Protein AF-W1XS22-F1 (afdb_monomer_lite)

Radius of gyration: 13.63 Å; chains: 1; bounding box: 35×25×33 Å

Sequence (104 aa):
TPSIWPSKGVITSPFGSRVDPVTGAIGAFHEGVDIADDYGTPIVATAAGIVTFAGYTDGGYGNLVEIDHGNGFVTRYGHNSAVLVTVGMSVKQGQTIALMGSTG

InterPro domains:
  IPR011055 Duplicated hybrid motif [G3DSA:2.70.70.10] (1-104)
  IPR011055 Duplicated hybrid motif [SSF51261] (3-104)
  IPR016047 M23ase, beta-sheet core domain [PF01551] (29-104)
  IPR050570 Bacterial cell wall metabolism enzyme [PTHR21666] (4-104)

pLDDT: mean 94.31, std 6.82, range [72.25, 98.88]

Organism: NCBI:txid408170

Structure (mmCIF, N/CA/C/O backbone):
data_AF-W1XS22-F1
#
_entry.id   AF-W1XS22-F1
#
loop_
_atom_site.group_PDB
_atom_site.id
_atom_site.type_symbol
_atom_site.label_atom_id
_atom_site.label_alt_id
_atom_site.label_comp_id
_atom_site.label_asym_id
_atom_site.label_entity_id
_atom_site.label_seq_id
_atom_site.pdbx_PDB_ins_code
_atom_site.Cartn_x
_atom_site.Cartn_y
_atom_site.Cartn_z
_atom_site.occupancy
_atom_site.B_iso_or_equiv
_atom_site.auth_seq_id
_atom_site.auth_comp_id
_atom_site.auth_asym_id
_atom_site.auth_atom_id
_atom_site.pdbx_PDB_model_num
ATOM 1 N N . THR A 1 1 ? -0.235 -2.530 15.804 1.00 90.06 1 THR A N 1
ATOM 2 C CA . THR A 1 1 ? 1.059 -2.725 15.120 1.00 90.06 1 THR A CA 1
ATOM 3 C C . THR A 1 1 ? 0.877 -3.650 13.935 1.00 90.06 1 THR A C 1
ATOM 5 O O . THR A 1 1 ? 0.172 -4.640 14.112 1.00 90.06 1 THR A O 1
ATOM 8 N N . PRO A 1 2 ? 1.439 -3.333 12.753 1.00 95.81 2 PRO A N 1
ATOM 9 C CA . PRO A 1 2 ? 1.402 -4.192 11.560 1.00 95.81 2 PRO A CA 1
ATOM 10 C C . PRO A 1 2 ? 1.924 -5.606 11.835 1.00 95.81 2 PRO A C 1
ATOM 12 O O . PRO A 1 2 ? 3.006 -5.745 12.399 1.00 95.81 2 PRO A O 1
ATOM 15 N N . SER A 1 3 ? 1.165 -6.647 11.474 1.00 95.50 3 SER A N 1
ATOM 16 C CA . SER A 1 3 ? 1.559 -8.036 11.789 1.00 95.50 3 SER A CA 1
ATOM 17 C C . SER A 1 3 ? 1.067 -9.120 10.824 1.00 95.50 3 SER A C 1
ATOM 19 O O . SER A 1 3 ? 1.387 -10.290 11.024 1.00 95.50 3 SER A O 1
ATOM 21 N N . ILE A 1 4 ? 0.298 -8.766 9.792 1.00 97.62 4 ILE A N 1
ATOM 22 C CA . ILE A 1 4 ? -0.164 -9.705 8.758 1.00 97.62 4 ILE A CA 1
ATOM 23 C C . ILE A 1 4 ? 0.383 -9.299 7.391 1.00 97.62 4 ILE A C 1
ATOM 25 O O . ILE A 1 4 ? 0.757 -8.144 7.196 1.00 97.62 4 ILE A O 1
ATOM 29 N N . TRP A 1 5 ? 0.378 -10.230 6.438 1.00 97.38 5 TRP A N 1
ATOM 30 C CA . TRP A 1 5 ? 0.616 -9.904 5.034 1.00 97.38 5 TRP A CA 1
ATOM 31 C C . TRP A 1 5 ? -0.580 -9.139 4.441 1.00 97.38 5 TRP A C 1
ATOM 33 O O . TRP A 1 5 ? -1.723 -9.468 4.768 1.00 97.38 5 TRP A O 1
ATOM 43 N N . PRO A 1 6 ? -0.343 -8.139 3.571 1.00 97.12 6 PRO A N 1
ATOM 44 C CA . PRO A 1 6 ? -1.413 -7.335 2.980 1.00 97.12 6 PRO A CA 1
ATOM 45 C C . PRO A 1 6 ? -2.113 -8.016 1.804 1.00 97.12 6 PRO A C 1
ATOM 47 O O . PRO A 1 6 ? -3.197 -7.602 1.414 1.00 97.12 6 PRO A O 1
ATOM 50 N N . SER A 1 7 ? -1.499 -9.048 1.233 1.00 96.56 7 SER A N 1
ATOM 51 C CA . SER A 1 7 ? -2.061 -9.869 0.168 1.00 96.56 7 SER A CA 1
ATOM 52 C C . SER A 1 7 ? -1.434 -11.260 0.227 1.00 96.56 7 SER A C 1
ATOM 54 O O . SER A 1 7 ? -0.401 -11.466 0.871 1.00 96.56 7 SER A O 1
ATOM 56 N N . LYS A 1 8 ? -2.055 -12.217 -0.459 1.00 92.94 8 LYS A N 1
ATOM 57 C CA . LYS A 1 8 ? -1.356 -13.422 -0.915 1.00 92.94 8 LYS A CA 1
ATOM 58 C C . LYS A 1 8 ? -0.557 -13.071 -2.179 1.00 92.94 8 LYS A C 1
ATOM 60 O O . LYS A 1 8 ? -0.771 -12.010 -2.761 1.00 92.94 8 LYS A O 1
ATOM 65 N N . GLY A 1 9 ? 0.410 -13.912 -2.531 1.00 93.19 9 GLY A N 1
ATOM 66 C CA . GLY A 1 9 ? 1.214 -13.723 -3.734 1.00 93.19 9 GLY A CA 1
ATOM 67 C C . GLY A 1 9 ? 2.654 -14.196 -3.585 1.00 93.19 9 GLY A C 1
ATOM 68 O O . GLY A 1 9 ? 3.046 -14.772 -2.565 1.00 93.19 9 GLY A O 1
ATOM 69 N N . VAL A 1 10 ? 3.440 -13.941 -4.626 1.00 95.69 10 VAL A N 1
ATOM 70 C CA . VAL A 1 10 ? 4.867 -14.266 -4.707 1.00 95.69 10 VAL A CA 1
ATOM 71 C C . VAL A 1 10 ? 5.680 -13.003 -4.460 1.00 95.69 10 VAL A C 1
ATOM 73 O O . VAL A 1 10 ? 5.418 -11.970 -5.069 1.00 95.69 10 VAL A O 1
ATOM 76 N N . ILE A 1 11 ? 6.693 -13.082 -3.597 1.00 94.88 11 ILE A N 1
ATOM 77 C CA . ILE A 1 11 ? 7.652 -11.984 -3.439 1.00 94.88 11 ILE A CA 1
ATOM 78 C C . ILE A 1 11 ? 8.524 -11.927 -4.695 1.00 94.88 11 ILE A C 1
ATOM 80 O O . ILE A 1 11 ? 9.293 -12.854 -4.953 1.00 94.88 11 ILE A O 1
ATOM 84 N N . THR A 1 12 ? 8.409 -10.849 -5.467 1.00 92.12 12 THR A N 1
ATOM 85 C CA . THR A 1 12 ? 9.173 -10.635 -6.708 1.00 92.12 12 THR A CA 1
ATOM 86 C C . THR A 1 12 ? 10.378 -9.726 -6.500 1.00 92.12 12 THR A C 1
ATOM 88 O O . THR A 1 12 ? 11.396 -9.908 -7.165 1.00 92.12 12 THR A O 1
ATOM 91 N N . SER A 1 13 ? 10.305 -8.803 -5.538 1.00 89.12 13 SER A N 1
ATOM 92 C CA . SER A 1 13 ? 11.436 -7.976 -5.115 1.00 89.12 13 SER A CA 1
ATOM 93 C C . SER A 1 13 ? 11.455 -7.861 -3.588 1.00 89.12 13 SER A C 1
ATOM 95 O O . SER A 1 13 ? 10.546 -7.260 -3.011 1.00 89.12 13 SER A O 1
ATOM 97 N N . PRO A 1 14 ? 12.473 -8.404 -2.900 1.00 90.75 14 PRO A N 1
ATOM 98 C CA . PRO A 1 14 ? 12.611 -8.240 -1.458 1.00 90.75 14 PRO A CA 1
ATOM 99 C C . PRO A 1 14 ? 13.029 -6.807 -1.091 1.00 90.75 14 PRO A C 1
ATOM 101 O O . PRO A 1 14 ? 13.395 -6.001 -1.950 1.00 90.75 14 PRO A O 1
ATOM 104 N N . PHE A 1 15 ? 13.000 -6.515 0.207 1.00 92.12 15 PHE A N 1
ATOM 105 C CA . PHE A 1 15 ? 13.601 -5.315 0.783 1.00 92.12 15 PHE A CA 1
ATOM 106 C C . PHE A 1 15 ? 15.128 -5.378 0.692 1.00 92.12 15 PHE A C 1
ATOM 108 O O . PHE A 1 15 ? 15.724 -6.438 0.907 1.00 92.12 15 PHE A O 1
ATOM 115 N N . GLY A 1 16 ? 15.760 -4.229 0.456 1.00 90.19 16 GLY A N 1
ATOM 116 C CA . GLY A 1 16 ? 17.210 -4.078 0.503 1.00 90.19 16 GLY A CA 1
ATOM 117 C C . GLY A 1 16 ? 17.855 -3.768 -0.844 1.00 90.19 16 GLY A C 1
ATOM 118 O O . GLY A 1 16 ? 17.209 -3.306 -1.785 1.00 90.19 16 GLY A O 1
ATOM 119 N N . SER A 1 17 ? 19.169 -3.982 -0.919 1.00 86.50 17 SER A N 1
ATOM 120 C CA . SER A 1 17 ? 19.958 -3.650 -2.104 1.00 86.50 17 SER A CA 1
ATOM 121 C C . SER A 1 17 ? 19.530 -4.471 -3.315 1.00 86.50 17 SER A C 1
ATOM 123 O O . SER A 1 17 ? 19.475 -5.701 -3.262 1.00 86.50 17 SER A O 1
ATOM 125 N N . ARG A 1 18 ? 19.299 -3.786 -4.432 1.00 80.75 18 ARG A N 1
ATOM 126 C CA . ARG A 1 18 ? 18.988 -4.385 -5.727 1.00 80.75 18 ARG A CA 1
ATOM 127 C C . ARG A 1 18 ? 19.748 -3.692 -6.853 1.00 80.75 18 ARG A C 1
ATOM 129 O O . ARG A 1 18 ? 20.327 -2.617 -6.691 1.00 80.75 18 ARG A O 1
ATOM 136 N N . VAL A 1 19 ? 19.742 -4.338 -8.010 1.00 81.00 19 VAL A N 1
ATOM 137 C CA . VAL A 1 19 ? 20.021 -3.649 -9.268 1.00 81.00 19 VAL A CA 1
ATOM 138 C C . VAL A 1 19 ? 18.758 -2.881 -9.633 1.00 81.00 19 VAL A C 1
ATOM 140 O O . VAL A 1 19 ? 17.661 -3.437 -9.558 1.00 81.00 19 VAL A O 1
ATOM 143 N N . ASP A 1 20 ? 18.901 -1.602 -9.962 1.00 75.38 20 ASP A N 1
ATOM 144 C CA . ASP A 1 20 ? 17.782 -0.766 -10.371 1.00 75.38 20 ASP A CA 1
ATOM 145 C C . ASP A 1 20 ? 17.098 -1.387 -11.603 1.00 75.38 20 ASP A C 1
ATOM 147 O O . ASP A 1 20 ? 17.761 -1.581 -12.627 1.00 75.38 20 ASP A O 1
ATOM 151 N N . PRO A 1 21 ? 15.802 -1.728 -11.531 1.00 72.25 21 PRO A N 1
ATOM 152 C CA . PRO A 1 21 ? 15.133 -2.447 -12.610 1.00 72.25 21 PRO A CA 1
ATOM 153 C C . PRO A 1 21 ? 14.899 -1.581 -13.855 1.00 72.25 21 PRO A C 1
ATOM 155 O O . PRO A 1 21 ? 14.642 -2.126 -14.925 1.00 72.25 21 PRO A O 1
ATOM 158 N N . VAL A 1 22 ? 14.992 -0.251 -13.735 1.00 77.12 22 VAL A N 1
ATOM 159 C CA . VAL A 1 22 ? 14.745 0.696 -14.832 1.00 77.12 22 VAL A CA 1
ATOM 160 C C . VAL A 1 22 ? 16.056 1.090 -15.512 1.00 77.12 22 VAL A C 1
ATOM 162 O O . VAL A 1 22 ? 16.149 1.110 -16.736 1.00 77.12 22 VAL A O 1
ATOM 165 N N . THR A 1 23 ? 17.084 1.397 -14.725 1.00 81.88 23 THR A N 1
ATOM 166 C CA . THR A 1 23 ? 18.359 1.958 -15.199 1.00 81.88 23 THR A CA 1
ATOM 167 C C . THR A 1 23 ? 19.502 0.943 -15.229 1.00 81.88 23 THR A C 1
ATOM 169 O O . THR A 1 23 ? 20.534 1.207 -15.845 1.00 81.88 23 THR A O 1
ATOM 172 N N . GLY A 1 24 ? 19.356 -0.208 -14.564 1.00 80.75 24 GLY A N 1
ATOM 173 C CA . GLY A 1 24 ? 20.421 -1.201 -14.404 1.00 80.75 24 GLY A CA 1
ATOM 174 C C . GLY A 1 24 ? 21.518 -0.787 -13.415 1.00 80.75 24 GLY A C 1
ATOM 175 O O . GLY A 1 24 ? 22.543 -1.464 -13.317 1.00 80.75 24 GLY A O 1
ATOM 176 N N . ALA A 1 25 ? 21.336 0.318 -12.684 1.00 78.88 25 ALA A N 1
ATOM 177 C CA . ALA A 1 25 ? 22.312 0.808 -11.722 1.00 78.88 25 ALA A CA 1
ATOM 178 C C . ALA A 1 25 ? 22.502 -0.181 -10.561 1.00 78.88 25 ALA A C 1
ATOM 180 O O . ALA A 1 25 ? 21.550 -0.618 -9.912 1.00 78.88 25 ALA A O 1
ATOM 181 N N . ILE A 1 26 ? 23.756 -0.522 -10.272 1.00 75.69 26 ILE A N 1
ATOM 182 C CA . ILE A 1 26 ? 24.116 -1.359 -9.126 1.00 75.69 26 ILE A CA 1
ATOM 183 C C . ILE A 1 26 ? 24.123 -0.475 -7.876 1.00 75.69 26 ILE A C 1
ATOM 185 O O . ILE A 1 26 ? 24.792 0.556 -7.855 1.00 75.69 26 ILE A O 1
ATOM 189 N N . GLY A 1 27 ? 23.406 -0.892 -6.830 1.00 73.69 27 GLY A N 1
ATOM 190 C CA . GLY A 1 27 ? 23.363 -0.179 -5.549 1.00 73.69 27 GLY A CA 1
ATOM 191 C C . GLY A 1 27 ? 22.084 0.618 -5.294 1.00 73.69 27 GLY A C 1
ATOM 192 O O . GLY A 1 27 ? 22.044 1.378 -4.329 1.00 73.69 27 GLY A O 1
ATOM 193 N N . ALA A 1 28 ? 21.035 0.436 -6.103 1.00 80.69 28 ALA A N 1
ATOM 194 C CA . ALA A 1 28 ? 19.704 0.910 -5.739 1.00 80.69 28 ALA A CA 1
ATOM 195 C C . ALA A 1 28 ? 19.204 0.184 -4.482 1.00 80.69 28 ALA A C 1
ATOM 197 O O . ALA A 1 28 ? 19.528 -0.983 -4.248 1.00 80.69 28 ALA A O 1
ATOM 198 N N . PHE A 1 29 ? 18.401 0.865 -3.670 1.00 85.38 29 PHE A N 1
ATOM 199 C CA . PHE A 1 29 ? 17.868 0.309 -2.432 1.00 85.38 29 PHE A CA 1
ATOM 200 C C . PHE A 1 29 ? 16.345 0.276 -2.483 1.00 85.38 29 PHE A C 1
ATOM 202 O O . PHE A 1 29 ? 15.704 1.289 -2.756 1.00 85.38 29 PHE A O 1
ATOM 209 N N . HIS A 1 30 ? 15.769 -0.898 -2.243 1.00 89.12 30 HIS A N 1
ATOM 210 C CA . HIS A 1 30 ? 14.332 -1.083 -2.189 1.00 89.12 30 HIS A CA 1
ATOM 211 C C . HIS A 1 30 ? 13.835 -0.940 -0.752 1.00 89.12 30 HIS A C 1
ATOM 213 O O . HIS A 1 30 ? 14.105 -1.792 0.094 1.00 89.12 30 HIS A O 1
ATOM 219 N N . GLU A 1 31 ? 13.088 0.130 -0.489 1.00 90.81 31 GLU A N 1
ATOM 220 C CA . GLU A 1 31 ? 12.538 0.447 0.837 1.00 90.81 31 GLU A CA 1
ATOM 221 C C . GLU A 1 31 ? 11.245 -0.325 1.165 1.00 90.81 31 GLU A C 1
ATOM 223 O O . GLU A 1 31 ? 10.610 -0.075 2.188 1.00 90.81 31 GLU A O 1
ATOM 228 N N . GLY A 1 32 ? 10.856 -1.278 0.313 1.00 92.12 32 GLY A N 1
ATOM 229 C CA . GLY A 1 32 ? 9.633 -2.063 0.441 1.00 92.12 32 GLY A CA 1
ATOM 230 C C . GLY A 1 32 ? 9.813 -3.522 0.033 1.00 92.12 32 GLY A C 1
ATOM 231 O O . GLY A 1 32 ? 10.926 -4.026 -0.101 1.00 92.12 32 GLY A O 1
ATOM 232 N N . VAL A 1 33 ? 8.692 -4.215 -0.145 1.00 94.25 33 VAL A N 1
ATOM 233 C CA . VAL A 1 33 ? 8.633 -5.579 -0.679 1.00 94.25 33 VAL A CA 1
ATOM 234 C C . VAL A 1 33 ? 7.566 -5.598 -1.763 1.00 94.25 33 VAL A C 1
ATOM 236 O O . VAL A 1 33 ? 6.433 -5.199 -1.499 1.00 94.25 33 VAL A O 1
ATOM 239 N N . ASP A 1 34 ? 7.916 -6.112 -2.940 1.00 95.25 34 ASP A N 1
ATOM 240 C CA . ASP A 1 34 ? 6.971 -6.288 -4.040 1.00 95.25 34 ASP A CA 1
ATOM 241 C C . ASP A 1 34 ? 6.373 -7.691 -3.958 1.00 95.25 34 ASP A C 1
ATOM 243 O O . ASP A 1 34 ? 7.095 -8.695 -3.948 1.00 95.25 34 ASP A O 1
ATOM 247 N N . ILE A 1 35 ? 5.045 -7.747 -3.874 1.00 97.12 35 ILE A N 1
ATOM 248 C CA . ILE A 1 35 ? 4.253 -8.977 -3.826 1.00 97.12 35 ILE A CA 1
ATOM 249 C C . ILE A 1 35 ? 3.377 -8.993 -5.074 1.00 97.12 35 ILE A C 1
ATOM 251 O O . ILE A 1 35 ? 2.519 -8.127 -5.232 1.00 97.12 35 ILE A O 1
ATOM 255 N N . ALA A 1 36 ? 3.592 -9.972 -5.947 1.00 95.88 36 ALA A N 1
ATOM 256 C CA . ALA A 1 36 ? 2.824 -10.139 -7.171 1.00 95.88 36 ALA A CA 1
ATOM 257 C C . ALA A 1 36 ? 1.718 -11.185 -6.998 1.00 95.88 36 ALA A C 1
ATOM 259 O O . ALA A 1 36 ? 1.949 -12.277 -6.470 1.00 95.88 36 ALA A O 1
ATOM 260 N N . ASP A 1 37 ? 0.539 -10.837 -7.495 1.00 97.00 37 ASP A N 1
ATOM 261 C CA . ASP A 1 37 ? -0.637 -11.687 -7.664 1.00 97.00 37 ASP A CA 1
ATOM 262 C C . ASP A 1 37 ? -1.451 -11.138 -8.857 1.00 97.00 37 ASP A C 1
ATOM 264 O O . ASP A 1 37 ? -1.008 -10.213 -9.551 1.00 97.00 37 ASP A O 1
ATOM 268 N N . ASP A 1 38 ? -2.631 -11.692 -9.118 1.00 97.88 38 ASP A N 1
ATOM 269 C CA . ASP A 1 38 ? -3.488 -11.255 -10.220 1.00 97.88 38 ASP A CA 1
ATOM 270 C C . ASP A 1 38 ? -3.976 -9.798 -10.053 1.00 97.88 38 ASP A C 1
ATOM 272 O O . ASP A 1 38 ? -4.250 -9.316 -8.946 1.00 97.88 38 ASP A O 1
ATOM 276 N N . TYR A 1 39 ? -4.150 -9.089 -11.175 1.00 97.81 39 TYR A N 1
ATOM 277 C CA . TYR A 1 39 ? -4.732 -7.741 -11.194 1.00 97.81 39 TYR A CA 1
ATOM 278 C C . TYR A 1 39 ? -6.113 -7.733 -10.527 1.00 97.81 39 TYR A C 1
ATOM 280 O O . TYR A 1 39 ? -6.969 -8.567 -10.817 1.00 97.81 39 TYR A O 1
ATOM 288 N N . GLY A 1 40 ? -6.360 -6.750 -9.662 1.00 98.00 40 GLY A N 1
ATOM 289 C CA . GLY A 1 40 ? -7.608 -6.655 -8.909 1.00 98.00 40 GLY A CA 1
ATOM 290 C C . GLY A 1 40 ? -7.628 -7.469 -7.610 1.00 98.00 40 GLY A C 1
ATOM 291 O O . GLY A 1 40 ? -8.623 -7.401 -6.888 1.00 98.00 40 GLY A O 1
ATOM 292 N N . THR A 1 41 ? -6.558 -8.203 -7.276 1.00 98.44 41 THR A N 1
ATOM 293 C CA . THR A 1 41 ? -6.453 -8.929 -5.999 1.00 98.44 41 THR A CA 1
ATOM 294 C C . THR A 1 41 ? -6.658 -7.976 -4.811 1.00 98.44 41 THR A C 1
ATOM 296 O O . THR A 1 41 ? -6.047 -6.903 -4.783 1.00 98.44 41 THR A O 1
ATOM 299 N N . PRO A 1 42 ? -7.513 -8.316 -3.823 1.00 98.50 42 PRO A N 1
ATOM 300 C CA . PRO A 1 42 ? -7.743 -7.464 -2.659 1.00 98.50 42 PRO A CA 1
ATOM 301 C C . PRO A 1 42 ? -6.479 -7.248 -1.822 1.00 98.50 42 PRO A C 1
ATOM 303 O O . PRO A 1 42 ? -5.849 -8.209 -1.384 1.00 98.50 42 PRO A O 1
ATOM 306 N N . ILE A 1 43 ? -6.176 -5.983 -1.525 1.00 98.75 43 ILE A N 1
ATOM 307 C CA . ILE A 1 43 ? -5.111 -5.583 -0.601 1.00 98.75 43 ILE A CA 1
ATOM 308 C C . ILE A 1 43 ? -5.744 -5.141 0.714 1.00 98.75 43 ILE A C 1
ATOM 310 O O . ILE A 1 43 ? -6.660 -4.310 0.726 1.00 98.75 43 ILE A O 1
ATOM 314 N N . VAL A 1 44 ? -5.255 -5.690 1.826 1.00 98.81 44 VAL A N 1
ATOM 315 C CA . VAL A 1 44 ? -5.779 -5.441 3.172 1.00 98.81 44 VAL A CA 1
ATOM 316 C C . VAL A 1 44 ? -4.810 -4.663 4.058 1.00 98.81 44 VAL A C 1
ATOM 318 O O . VAL A 1 44 ? -3.591 -4.802 3.963 1.00 98.81 44 VAL A O 1
ATOM 321 N N . ALA A 1 45 ? -5.362 -3.882 4.988 1.00 98.75 45 ALA A N 1
ATOM 322 C CA . ALA A 1 45 ? -4.584 -3.185 6.003 1.00 98.75 45 ALA A CA 1
ATOM 323 C C . ALA A 1 45 ? -3.906 -4.179 6.960 1.00 98.75 45 ALA A C 1
ATOM 325 O O . ALA A 1 45 ? -4.549 -5.043 7.564 1.00 98.75 45 ALA A O 1
ATOM 326 N N . THR A 1 46 ? -2.601 -4.023 7.166 1.00 98.56 46 THR A N 1
ATOM 327 C CA . THR A 1 46 ? -1.798 -4.948 7.987 1.00 98.56 46 THR A CA 1
ATOM 328 C C . THR A 1 46 ? -1.983 -4.742 9.492 1.00 98.56 46 THR A C 1
ATOM 330 O O . THR A 1 46 ? -1.571 -5.580 10.298 1.00 98.56 46 THR A O 1
ATOM 333 N N . ALA A 1 47 ? -2.607 -3.632 9.886 1.00 98.62 47 ALA A N 1
ATOM 334 C CA . ALA A 1 47 ? -3.063 -3.319 11.235 1.00 98.62 47 ALA A CA 1
ATOM 335 C C . ALA A 1 47 ? -4.187 -2.276 11.198 1.00 98.62 47 ALA A C 1
ATOM 337 O O . ALA A 1 47 ? -4.418 -1.639 10.174 1.00 98.62 47 ALA A O 1
ATOM 338 N N . ALA A 1 48 ? -4.869 -2.084 12.330 1.00 98.56 48 ALA A N 1
ATOM 339 C CA . ALA A 1 48 ? -5.800 -0.971 12.486 1.00 98.56 48 ALA A CA 1
ATOM 340 C C . ALA A 1 48 ? -5.059 0.377 12.485 1.00 98.56 48 ALA A C 1
ATOM 342 O O . ALA A 1 48 ? -3.916 0.443 12.945 1.00 98.56 48 ALA A O 1
ATOM 343 N N . GLY A 1 49 ? -5.694 1.433 11.983 1.00 98.69 49 GLY A N 1
ATOM 344 C CA . GLY A 1 49 ? -5.082 2.759 11.874 1.00 98.69 49 GLY A CA 1
ATOM 345 C C . GLY A 1 49 ? -5.991 3.787 11.205 1.00 98.69 49 GLY A C 1
ATOM 346 O O . GLY A 1 49 ? -7.170 3.514 10.958 1.00 98.69 49 GLY A O 1
ATOM 347 N N . ILE A 1 50 ? -5.428 4.959 10.919 1.00 98.81 50 ILE A N 1
ATOM 348 C CA . ILE A 1 50 ? -6.080 6.061 10.207 1.00 98.81 50 ILE A CA 1
ATOM 349 C C . ILE A 1 50 ? -5.405 6.244 8.852 1.00 98.81 50 ILE A C 1
ATOM 351 O O . ILE A 1 50 ? -4.182 6.328 8.769 1.00 98.81 50 ILE A O 1
ATOM 355 N N . VAL A 1 51 ? -6.204 6.323 7.791 1.00 98.88 51 VAL A 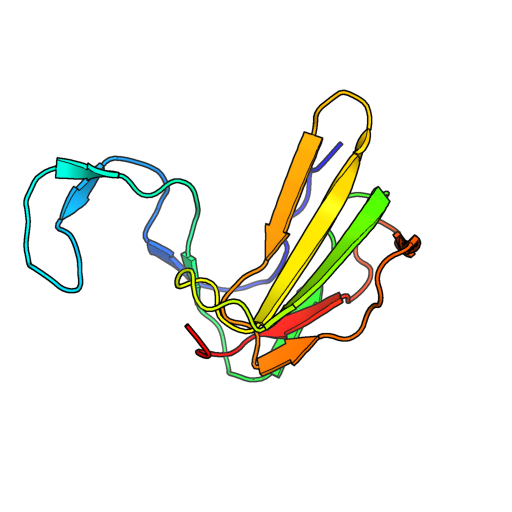N 1
ATOM 356 C CA . VAL A 1 51 ? -5.704 6.606 6.442 1.00 98.88 51 VAL A CA 1
ATOM 357 C C . VAL A 1 51 ? -5.187 8.044 6.385 1.00 98.88 51 VAL A C 1
ATOM 359 O O . VAL A 1 51 ? -5.959 8.990 6.561 1.00 98.88 51 VAL A O 1
ATOM 362 N N . THR A 1 52 ? -3.894 8.212 6.120 1.00 98.75 52 THR A N 1
ATOM 363 C CA . THR A 1 52 ? -3.223 9.517 5.983 1.00 98.75 52 THR A CA 1
ATOM 364 C C . THR A 1 52 ? -3.080 9.945 4.527 1.00 98.75 52 THR A C 1
ATOM 366 O O . THR A 1 52 ? -3.042 11.142 4.248 1.00 98.75 52 THR A O 1
ATOM 369 N N . PHE A 1 53 ? -3.091 8.993 3.588 1.00 98.69 53 PHE A N 1
ATOM 370 C CA . PHE A 1 53 ? -3.081 9.258 2.150 1.00 98.69 53 PHE A CA 1
ATOM 371 C C . PHE A 1 53 ? -3.928 8.232 1.385 1.00 98.69 53 PHE A C 1
ATOM 373 O O . PHE A 1 53 ? -3.914 7.046 1.710 1.00 98.69 53 PHE A O 1
ATOM 380 N N . ALA A 1 54 ? -4.650 8.687 0.359 1.00 98.62 54 ALA A N 1
ATOM 381 C CA . ALA A 1 54 ? -5.447 7.847 -0.533 1.00 98.62 54 ALA A CA 1
ATOM 382 C C . ALA A 1 54 ? -5.615 8.536 -1.898 1.00 98.62 54 ALA A C 1
ATOM 384 O O . ALA A 1 54 ? -6.413 9.467 -2.022 1.00 98.62 54 ALA A O 1
ATOM 385 N N . GLY A 1 55 ? -4.865 8.106 -2.915 1.00 98.19 55 GLY A N 1
ATOM 386 C CA . GLY A 1 55 ? -4.931 8.704 -4.255 1.00 98.19 55 GLY A CA 1
ATOM 387 C C . GLY A 1 55 ? -3.722 8.395 -5.136 1.00 98.19 55 GLY A C 1
ATOM 388 O O . GLY A 1 55 ? -2.872 7.593 -4.765 1.00 98.19 55 GLY A O 1
ATOM 389 N N . TYR A 1 56 ? -3.646 9.027 -6.308 1.00 97.88 56 TYR A N 1
ATOM 390 C CA . TYR A 1 56 ? -2.513 8.881 -7.228 1.00 97.88 56 TYR A CA 1
ATOM 391 C C . TYR A 1 56 ? -1.331 9.773 -6.819 1.00 97.88 56 TYR A C 1
ATOM 393 O O . TYR A 1 56 ? -1.527 10.889 -6.337 1.00 97.88 56 TYR A O 1
ATOM 401 N N . THR A 1 57 ? -0.107 9.289 -7.039 1.00 96.25 57 THR A N 1
ATOM 402 C CA . THR A 1 57 ? 1.144 10.023 -6.814 1.00 96.25 57 THR A CA 1
ATOM 403 C C . THR A 1 57 ? 2.070 9.914 -8.023 1.00 96.25 57 THR A C 1
ATOM 405 O O . THR A 1 57 ? 2.202 8.844 -8.615 1.00 96.25 57 THR A O 1
ATOM 408 N N . ASP A 1 58 ? 2.789 10.994 -8.327 1.00 90.44 58 ASP A N 1
ATOM 409 C CA . ASP A 1 58 ? 3.811 11.015 -9.387 1.00 90.44 58 ASP A CA 1
ATOM 410 C C . ASP A 1 58 ? 5.173 10.443 -8.934 1.00 90.44 58 ASP A C 1
ATOM 412 O O . ASP A 1 58 ? 6.114 10.356 -9.716 1.00 90.44 58 ASP A O 1
ATOM 416 N N . GLY A 1 59 ? 5.299 10.042 -7.663 1.00 84.00 59 GLY A N 1
ATOM 417 C CA . GLY A 1 59 ? 6.549 9.586 -7.037 1.00 84.00 59 GLY A CA 1
ATOM 418 C C . GLY A 1 59 ? 6.887 8.106 -7.249 1.00 84.00 59 GLY A C 1
ATOM 419 O O . GLY A 1 59 ? 7.582 7.531 -6.419 1.00 84.00 59 GLY A O 1
ATOM 420 N N . GLY A 1 60 ? 6.350 7.472 -8.294 1.00 88.31 60 GLY A N 1
ATOM 421 C CA . GLY A 1 60 ? 6.578 6.055 -8.615 1.00 88.31 60 GLY A CA 1
ATOM 422 C C . GLY A 1 60 ? 5.674 5.056 -7.884 1.00 88.31 60 GLY A C 1
ATOM 423 O O . GLY A 1 60 ? 5.637 3.896 -8.262 1.00 88.31 60 GLY A O 1
ATOM 424 N N . TYR A 1 61 ? 4.889 5.476 -6.885 1.00 95.00 61 TYR A N 1
ATOM 425 C CA . TYR A 1 61 ? 3.917 4.586 -6.231 1.00 95.00 61 TYR A CA 1
ATOM 426 C C . TYR A 1 61 ? 2.593 4.462 -6.998 1.00 95.00 61 TYR A C 1
ATOM 428 O O . TYR A 1 61 ? 1.793 3.586 -6.680 1.00 95.00 61 TYR A O 1
ATOM 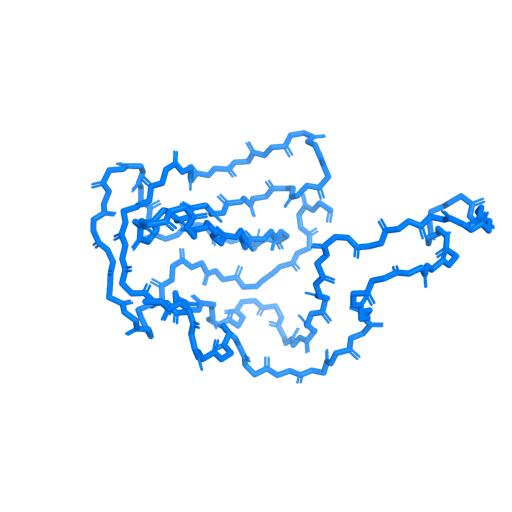436 N N . GLY A 1 62 ? 2.307 5.341 -7.963 1.00 97.12 62 GLY A N 1
ATOM 437 C CA . GLY A 1 62 ? 1.001 5.387 -8.622 1.00 97.12 62 GLY A CA 1
ATOM 438 C C . GLY A 1 62 ? -0.124 5.605 -7.606 1.00 97.12 62 GLY A C 1
ATOM 439 O O . GLY A 1 62 ? -0.002 6.460 -6.725 1.00 97.12 62 GLY A O 1
ATOM 440 N N . ASN A 1 63 ? -1.206 4.826 -7.692 1.00 98.38 63 ASN A N 1
ATOM 441 C CA . ASN A 1 63 ? -2.250 4.825 -6.671 1.00 98.38 63 ASN A CA 1
ATOM 442 C C . ASN A 1 63 ? -1.727 4.255 -5.349 1.00 98.38 63 ASN A C 1
ATOM 444 O O . ASN A 1 63 ? -1.420 3.065 -5.244 1.00 98.38 63 ASN A O 1
ATOM 448 N N . LEU A 1 64 ? -1.716 5.098 -4.326 1.00 98.56 64 LEU A N 1
ATOM 449 C CA . LEU A 1 64 ? -1.162 4.844 -3.008 1.00 98.56 64 LEU A CA 1
ATOM 450 C C . LEU A 1 64 ? -2.251 4.918 -1.932 1.00 98.56 64 LEU A C 1
ATOM 452 O O . LEU A 1 64 ? -3.094 5.821 -1.934 1.00 98.56 64 LEU A O 1
ATOM 456 N N . VAL A 1 65 ? -2.165 4.004 -0.967 1.00 98.81 65 VAL A N 1
ATOM 457 C CA . VAL A 1 65 ? -2.792 4.136 0.354 1.00 98.81 65 VAL A CA 1
ATOM 458 C C . VAL A 1 65 ? -1.694 4.196 1.411 1.00 98.81 65 VAL A C 1
ATOM 460 O O . VAL A 1 65 ? -0.804 3.348 1.420 1.00 98.81 65 VAL A O 1
ATOM 463 N N . GLU A 1 66 ? -1.764 5.175 2.311 1.00 98.69 66 GLU A N 1
ATOM 464 C CA . GLU A 1 66 ? -0.904 5.270 3.496 1.00 98.69 66 GLU A CA 1
ATOM 465 C C . GLU A 1 66 ? -1.763 5.221 4.763 1.00 98.69 66 GLU A C 1
ATOM 467 O O . GLU A 1 66 ? -2.815 5.866 4.832 1.00 98.69 66 GLU A O 1
ATOM 472 N N . ILE A 1 67 ? -1.330 4.438 5.754 1.00 98.88 67 ILE A N 1
ATOM 473 C CA . ILE A 1 67 ? -2.021 4.282 7.037 1.00 98.88 67 ILE A CA 1
ATOM 474 C C . ILE A 1 67 ? -1.044 4.545 8.182 1.00 98.88 67 ILE A C 1
ATOM 476 O O . ILE A 1 67 ? -0.020 3.869 8.296 1.00 98.88 67 ILE A O 1
ATOM 480 N N . ASP A 1 68 ? -1.414 5.467 9.069 1.00 98.75 68 ASP A N 1
ATOM 481 C CA . ASP A 1 68 ? -0.783 5.652 10.376 1.00 98.75 68 ASP A CA 1
ATOM 482 C C . ASP A 1 68 ? -1.445 4.728 11.410 1.00 98.75 68 ASP A C 1
ATOM 484 O O . ASP A 1 68 ? -2.662 4.747 11.621 1.00 98.75 68 ASP A O 1
ATOM 488 N N . HIS A 1 69 ? -0.634 3.893 12.056 1.00 98.44 69 HIS A N 1
ATOM 489 C CA . HIS A 1 69 ? -1.059 2.933 13.075 1.00 98.44 69 HIS A CA 1
ATOM 490 C C . HIS A 1 69 ? -0.782 3.409 14.510 1.00 98.44 69 HIS A C 1
ATOM 492 O O . HIS A 1 69 ? -0.997 2.649 15.461 1.00 98.44 69 HIS A O 1
ATOM 498 N N . GLY A 1 70 ? -0.282 4.636 14.673 1.00 97.00 70 GLY A N 1
ATOM 499 C CA . GLY A 1 70 ? 0.220 5.177 15.927 1.00 97.00 70 GLY A CA 1
ATOM 500 C C . GLY A 1 70 ? 1.614 4.654 16.286 1.00 97.00 70 GLY A C 1
ATOM 501 O O . GLY A 1 70 ? 2.156 3.735 15.667 1.00 97.00 70 GLY A O 1
ATOM 502 N N . ASN A 1 71 ? 2.209 5.244 17.328 1.00 94.00 71 ASN A N 1
ATOM 503 C CA . ASN A 1 71 ? 3.539 4.883 17.847 1.00 94.00 71 ASN A CA 1
ATOM 504 C C . ASN A 1 71 ? 4.659 4.902 16.784 1.00 94.00 71 ASN A C 1
ATOM 506 O O . ASN A 1 71 ? 5.623 4.147 16.888 1.00 94.00 71 ASN A O 1
ATOM 510 N N . GLY A 1 72 ? 4.523 5.750 15.760 1.00 95.94 72 GLY A N 1
ATOM 511 C CA . GLY A 1 72 ? 5.506 5.900 14.683 1.00 95.94 72 GLY A CA 1
ATOM 512 C C . GLY A 1 72 ? 5.456 4.824 13.593 1.00 95.94 72 GLY A C 1
ATOM 513 O O . GLY A 1 72 ? 6.336 4.807 12.738 1.00 95.94 72 GLY A O 1
ATOM 514 N N . PHE A 1 73 ? 4.458 3.932 13.592 1.00 97.62 73 PHE A N 1
ATOM 515 C CA . PHE A 1 73 ? 4.301 2.923 12.542 1.00 97.62 73 PHE A CA 1
ATOM 516 C C . PHE A 1 73 ? 3.414 3.431 11.408 1.00 97.62 73 PHE A C 1
ATOM 518 O O . PHE A 1 73 ? 2.224 3.667 11.607 1.00 97.62 73 PHE A O 1
ATOM 525 N N . VAL A 1 74 ? 3.978 3.483 10.203 1.00 98.19 74 VAL A N 1
ATOM 526 C CA . VAL A 1 74 ? 3.265 3.825 8.969 1.00 98.19 74 VAL A CA 1
ATOM 527 C C . VAL A 1 74 ? 3.431 2.695 7.962 1.00 98.19 74 VAL A C 1
ATOM 529 O O . VAL A 1 74 ? 4.510 2.113 7.847 1.00 98.19 74 VAL A O 1
ATOM 532 N N . THR A 1 75 ? 2.365 2.376 7.233 1.00 98.50 75 THR A N 1
ATOM 533 C CA . THR A 1 75 ? 2.413 1.441 6.102 1.00 98.50 75 THR A CA 1
ATOM 534 C C . THR A 1 75 ? 1.952 2.118 4.823 1.00 98.50 75 THR A C 1
ATOM 536 O O . THR A 1 75 ? 1.088 2.993 4.846 1.00 98.50 75 THR A O 1
ATOM 539 N N . ARG A 1 76 ? 2.555 1.712 3.703 1.00 98.25 76 ARG A N 1
ATOM 540 C CA . ARG A 1 76 ? 2.257 2.204 2.357 1.00 98.25 76 ARG A CA 1
ATOM 541 C C . ARG A 1 76 ? 1.944 1.032 1.443 1.00 98.25 76 ARG A C 1
ATOM 543 O O . ARG A 1 76 ? 2.658 0.032 1.459 1.00 98.25 76 ARG A O 1
ATOM 550 N N . TYR A 1 77 ? 0.904 1.186 0.636 1.00 98.38 77 TYR A N 1
ATOM 551 C CA . TYR A 1 77 ? 0.452 0.204 -0.343 1.00 98.38 77 TYR A CA 1
ATOM 552 C C . TYR A 1 77 ? 0.394 0.904 -1.692 1.00 98.38 77 TYR A C 1
ATOM 554 O O . TYR A 1 77 ? -0.512 1.707 -1.913 1.00 98.38 77 TYR A O 1
ATOM 562 N N . GLY A 1 78 ? 1.389 0.669 -2.543 1.00 97.81 78 GLY A N 1
ATOM 563 C CA . GLY A 1 78 ? 1.514 1.299 -3.858 1.00 97.81 78 GLY A CA 1
ATOM 564 C C . GLY A 1 78 ? 1.026 0.416 -5.002 1.00 97.81 78 GLY A C 1
ATOM 565 O O . GLY A 1 78 ? 0.603 -0.720 -4.804 1.00 97.81 78 GLY A O 1
ATOM 566 N N . HIS A 1 79 ? 1.128 0.963 -6.209 1.00 97.75 79 HIS A N 1
ATOM 567 C CA . HIS A 1 79 ? 0.872 0.314 -7.493 1.00 97.75 79 HIS A CA 1
ATOM 568 C C . HIS A 1 79 ? -0.567 -0.195 -7.659 1.00 97.75 79 HIS A C 1
ATOM 570 O O . HIS A 1 79 ? -0.831 -1.059 -8.488 1.00 97.75 79 HIS A O 1
ATOM 576 N N . ASN A 1 80 ? -1.528 0.333 -6.899 1.00 98.50 80 ASN A N 1
ATOM 577 C CA . ASN A 1 80 ? -2.891 -0.197 -6.877 1.00 98.50 80 ASN A CA 1
ATOM 578 C C . ASN A 1 80 ? -3.669 0.111 -8.167 1.00 98.50 80 ASN A C 1
ATOM 580 O O . ASN A 1 80 ? -3.582 1.195 -8.730 1.00 98.50 80 ASN A O 1
ATOM 584 N N . SER A 1 81 ? -4.551 -0.784 -8.598 1.00 98.50 81 SER A N 1
ATOM 585 C CA . SER A 1 81 ? -5.512 -0.475 -9.665 1.00 98.50 81 SER A CA 1
ATOM 586 C C . SER A 1 81 ? -6.643 0.436 -9.189 1.00 98.50 81 SER A C 1
ATOM 588 O O . SER A 1 81 ? -7.133 1.266 -9.953 1.00 98.50 81 SER A O 1
ATOM 590 N N . ALA A 1 82 ? -7.044 0.296 -7.924 1.00 98.50 82 ALA A N 1
ATOM 591 C CA . ALA A 1 82 ? -8.099 1.090 -7.311 1.00 98.50 82 ALA A CA 1
ATOM 592 C C . ALA A 1 82 ? -7.830 1.331 -5.822 1.00 98.50 82 ALA A C 1
ATOM 594 O O . ALA A 1 82 ? -7.332 0.451 -5.119 1.00 98.50 82 ALA A O 1
ATOM 595 N N . VAL A 1 83 ? -8.228 2.508 -5.340 1.00 98.75 83 VAL A N 1
ATOM 596 C CA . VAL A 1 83 ? -8.216 2.886 -3.921 1.00 98.75 83 VAL A CA 1
ATOM 597 C C . VAL A 1 83 ? -9.649 2.845 -3.393 1.00 98.75 83 VAL A C 1
ATOM 599 O O . VAL A 1 83 ? -10.546 3.425 -4.001 1.00 98.75 83 VAL A O 1
ATOM 602 N N . LEU A 1 84 ? -9.874 2.143 -2.279 1.00 98.81 84 LEU A N 1
ATOM 603 C CA . LEU A 1 84 ? -11.214 1.866 -1.733 1.00 98.81 84 LEU A CA 1
ATOM 604 C C . LEU A 1 84 ? -11.494 2.586 -0.405 1.00 98.81 84 LEU A C 1
ATOM 606 O O . LEU A 1 84 ? -12.528 2.362 0.222 1.00 98.81 84 LEU A O 1
ATOM 610 N N . VAL A 1 85 ? -10.567 3.431 0.037 1.00 98.75 85 VAL A N 1
ATOM 611 C CA . VAL A 1 85 ? -10.645 4.197 1.286 1.00 98.75 85 VAL A CA 1
ATOM 612 C C . VAL A 1 85 ? -10.331 5.666 1.030 1.00 98.75 85 VAL A C 1
ATOM 614 O O . VAL A 1 85 ? -9.793 6.023 -0.013 1.00 98.75 85 VAL A O 1
ATOM 617 N N . THR A 1 86 ? -10.657 6.528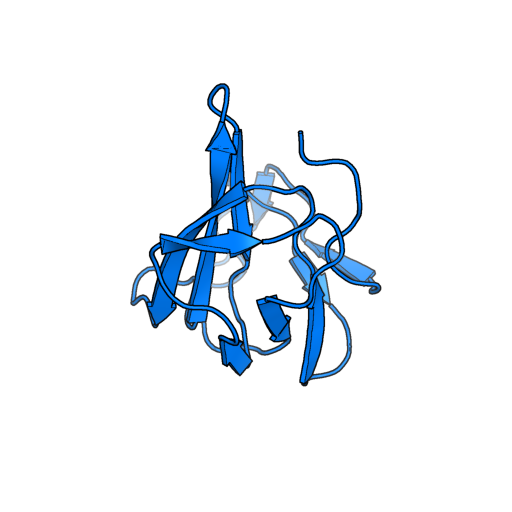 1.989 1.00 98.75 86 THR A N 1
ATOM 618 C CA . THR A 1 86 ? -10.401 7.973 1.911 1.00 98.75 86 THR A CA 1
ATOM 619 C C . THR A 1 86 ? -9.599 8.451 3.114 1.00 98.75 86 THR A C 1
ATOM 621 O O . THR A 1 86 ? -9.645 7.843 4.183 1.00 98.75 86 THR A O 1
ATOM 624 N N . VAL A 1 87 ? -8.896 9.575 2.962 1.00 98.81 87 VAL A N 1
ATOM 625 C CA . VAL A 1 87 ? -8.150 10.216 4.057 1.00 98.81 87 VAL A CA 1
ATOM 626 C C . VAL A 1 87 ? -9.060 10.469 5.268 1.00 98.81 87 VAL A C 1
ATOM 628 O O . VAL A 1 87 ? -10.218 10.860 5.119 1.00 98.81 87 VAL A O 1
ATOM 631 N N . GLY A 1 88 ? -8.539 10.211 6.469 1.00 98.75 88 GLY A N 1
ATOM 632 C CA . GLY A 1 88 ? -9.254 10.325 7.744 1.00 98.75 88 GLY A CA 1
ATOM 633 C C . GLY A 1 88 ? -10.099 9.102 8.116 1.00 98.75 88 GLY A C 1
ATOM 634 O O . GLY A 1 88 ? -10.566 9.004 9.251 1.00 98.75 88 GLY A O 1
ATOM 635 N N . MET A 1 89 ? -10.279 8.141 7.205 1.00 98.81 89 MET A N 1
ATOM 636 C CA . MET A 1 89 ? -11.016 6.912 7.492 1.00 98.81 89 MET A CA 1
ATOM 637 C C . MET A 1 89 ? -10.246 6.032 8.485 1.00 98.81 89 MET A C 1
ATOM 639 O O . MET A 1 89 ? -9.057 5.767 8.310 1.00 98.81 89 MET A O 1
ATOM 643 N N . SER A 1 90 ? -10.940 5.536 9.513 1.00 98.69 90 SER A N 1
ATOM 644 C CA . SER A 1 90 ? -10.417 4.470 10.372 1.00 98.69 90 SER A CA 1
ATOM 645 C C . SER A 1 90 ? -10.572 3.115 9.692 1.00 98.69 90 SER A C 1
ATOM 647 O O . SER A 1 90 ? -11.652 2.785 9.199 1.00 98.69 90 SER A O 1
ATOM 649 N N . VAL A 1 91 ? -9.519 2.305 9.721 1.00 98.75 91 VAL A N 1
ATOM 650 C CA . VAL A 1 91 ? -9.526 0.944 9.174 1.00 98.75 91 VAL A CA 1
ATOM 651 C C . VAL A 1 91 ? -9.152 -0.079 10.237 1.00 98.75 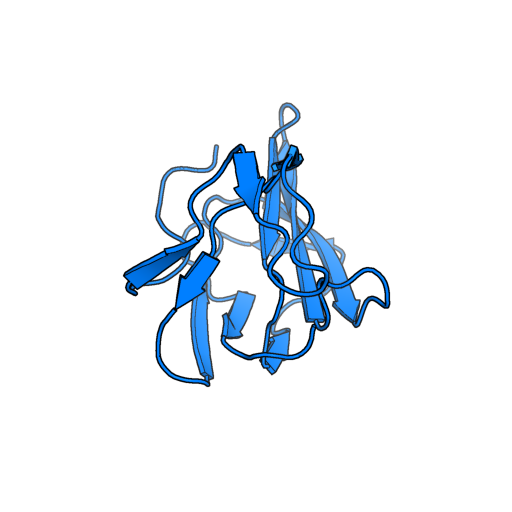91 VAL A C 1
ATOM 653 O O . VAL A 1 91 ? -8.447 0.225 11.201 1.00 98.75 91 VAL A O 1
ATOM 656 N N . LYS A 1 92 ? -9.632 -1.311 10.067 1.00 98.62 92 LYS A N 1
ATOM 657 C CA . LYS A 1 92 ? -9.275 -2.460 10.911 1.00 98.62 92 LYS A CA 1
ATOM 658 C C . LYS A 1 92 ? -8.201 -3.311 10.235 1.00 98.62 92 LYS A C 1
ATOM 660 O O . LYS A 1 92 ? -8.102 -3.333 9.012 1.00 98.62 92 LYS A O 1
ATOM 665 N N . GLN A 1 93 ? -7.438 -4.068 11.025 1.00 98.56 93 GLN A N 1
ATOM 666 C CA . GLN A 1 93 ? -6.565 -5.109 10.473 1.00 98.56 93 GLN A CA 1
ATOM 667 C C . GLN A 1 93 ? -7.386 -6.078 9.607 1.00 98.56 93 GLN A C 1
ATOM 669 O O . GLN A 1 93 ? -8.460 -6.513 10.021 1.00 98.56 93 GLN A O 1
ATOM 674 N N . GLY A 1 94 ? -6.885 -6.405 8.417 1.00 98.56 94 GLY A N 1
ATOM 675 C CA . GLY A 1 94 ? -7.551 -7.297 7.466 1.00 98.56 94 GLY A CA 1
ATOM 676 C C . GLY A 1 94 ? -8.678 -6.647 6.657 1.00 98.56 94 GLY A C 1
ATOM 677 O O . GLY A 1 94 ? -9.269 -7.312 5.812 1.00 98.56 94 GLY A O 1
ATOM 678 N N . GLN A 1 95 ? -8.983 -5.365 6.874 1.00 98.81 95 GLN A N 1
ATOM 679 C CA . GLN A 1 95 ? -9.939 -4.640 6.042 1.00 98.81 95 GLN A CA 1
ATOM 680 C C . GLN A 1 95 ? -9.341 -4.378 4.659 1.00 98.81 95 GLN A C 1
ATOM 682 O O . GLN A 1 95 ? -8.224 -3.873 4.571 1.00 98.81 95 GLN A O 1
ATOM 687 N N . THR A 1 96 ? -10.091 -4.666 3.594 1.00 98.81 96 THR A N 1
ATOM 688 C CA . THR A 1 96 ? -9.698 -4.318 2.223 1.00 98.81 96 THR A CA 1
ATOM 689 C C . THR A 1 96 ? -9.644 -2.803 2.047 1.00 98.81 96 THR A C 1
ATOM 691 O O . THR A 1 96 ? -10.600 -2.103 2.385 1.00 98.81 96 THR A O 1
ATOM 694 N N . ILE A 1 97 ? -8.532 -2.306 1.509 1.00 98.88 97 ILE A N 1
ATOM 695 C CA . ILE A 1 97 ? -8.247 -0.873 1.345 1.00 98.88 97 ILE A CA 1
ATOM 696 C C . ILE A 1 97 ? -7.965 -0.470 -0.103 1.00 98.88 97 ILE A C 1
ATOM 698 O O . ILE A 1 97 ? -8.151 0.690 -0.469 1.00 98.88 97 ILE A O 1
ATOM 702 N N . ALA A 1 98 ? -7.536 -1.419 -0.930 1.00 98.75 98 ALA A N 1
ATOM 703 C CA . ALA A 1 98 ? -7.186 -1.198 -2.322 1.00 98.75 98 ALA A CA 1
ATOM 704 C C . ALA A 1 98 ? -7.287 -2.510 -3.110 1.00 98.75 98 ALA A C 1
ATOM 706 O O . ALA A 1 98 ? -7.485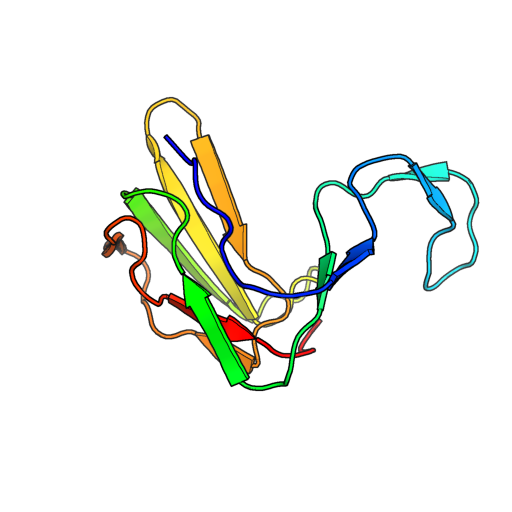 -3.583 -2.532 1.00 98.75 98 ALA A O 1
ATOM 707 N N . LEU A 1 99 ? -7.144 -2.410 -4.428 1.00 98.69 99 LEU A N 1
ATOM 708 C CA . LEU A 1 99 ? -7.017 -3.549 -5.331 1.00 98.69 99 LEU A CA 1
ATOM 709 C C . LEU A 1 99 ? -5.652 -3.505 -6.022 1.00 98.69 99 LEU A C 1
ATOM 711 O O . LEU A 1 99 ? -5.221 -2.439 -6.460 1.00 98.69 99 LEU A O 1
ATOM 715 N N . MET A 1 100 ? -4.994 -4.655 -6.150 1.00 98.44 100 MET A N 1
ATOM 716 C CA . MET A 1 100 ? -3.683 -4.786 -6.789 1.00 98.44 100 MET A CA 1
ATOM 717 C C . MET A 1 100 ? -3.710 -4.307 -8.246 1.00 98.44 100 MET A C 1
ATOM 719 O O . MET A 1 100 ? -4.720 -4.463 -8.941 1.00 98.44 100 MET A O 1
ATOM 723 N N . GLY A 1 101 ? -2.615 -3.709 -8.714 1.00 97.81 101 GLY A N 1
ATOM 724 C CA . GLY A 1 101 ? -2.486 -3.202 -10.077 1.00 97.81 101 GLY A CA 1
ATOM 725 C C . GLY A 1 101 ? -1.033 -2.992 -10.503 1.00 97.81 101 GLY A C 1
A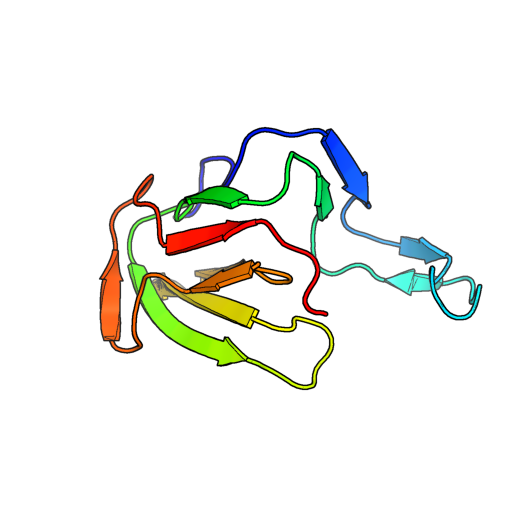TOM 726 O O . GLY A 1 101 ? -0.136 -3.693 -10.046 1.00 97.81 101 GLY A O 1
ATOM 727 N N . SER A 1 102 ? -0.823 -2.028 -11.405 1.00 96.31 102 SER A N 1
ATOM 728 C CA . SER A 1 102 ? 0.494 -1.654 -11.940 1.00 96.31 102 SER A CA 1
ATOM 729 C C . SER A 1 102 ? 0.495 -0.183 -12.393 1.00 96.31 102 SER A C 1
ATOM 731 O O . SER A 1 102 ? 0.754 0.141 -13.546 1.00 96.31 102 SER A O 1
ATOM 733 N N . THR A 1 103 ? 0.071 0.729 -11.511 1.00 95.44 103 THR A N 1
ATOM 734 C CA . THR A 1 103 ? -0.151 2.153 -11.860 1.00 95.44 103 THR A CA 1
ATOM 735 C C . THR A 1 103 ? 1.048 3.073 -11.631 1.00 95.44 103 THR A C 1
ATOM 737 O O . THR A 1 103 ? 0.897 4.287 -11.706 1.00 95.44 103 THR A O 1
ATOM 740 N N . GLY A 1 104 ? 2.198 2.525 -11.263 1.00 76.88 104 GLY A N 1
ATOM 741 C CA . GLY A 1 104 ? 3.429 3.252 -10.961 1.00 76.88 104 GLY A CA 1
ATOM 742 C C . GLY A 1 104 ? 4.597 2.303 -11.068 1.00 76.88 104 GLY A C 1
ATOM 743 O O . GLY A 1 104 ? 4.368 1.127 -10.703 1.00 76.88 104 GLY A O 1
#

Foldseek 3Di:
DQDDAQFDADFPDQFFFDQDPPPRHGGDGHNHTDGDDDFFGFGWDRAKFFWQDAAADPPQQGTKTWGDPPPPDIDMDGQFPFADDDGGDIHGGGDGGTTHHHRD

Secondary structure (DSSP, 8-state):
---S-SS-SEEEE-SEEEE-TTT--EEEEESS-EEE--TT-EEE-SS-EEEEEEEEETTTTEEEEEEE-STT-EEEE-SEEEE---TT-EE-TT-EEEEE----